Protein AF-A0A1C5UKD4-F1 (afdb_monomer_lite)

Sequence (58 aa):
MTEKKKKEKKAETHICHACEEVIYPEDEQEYVKTKRNTKMWFHRNCIRRQMYGSNKKH

Structure (mmCIF, N/CA/C/O backbone):
data_AF-A0A1C5UKD4-F1
#
_entry.id   AF-A0A1C5UKD4-F1
#
loop_
_atom_site.group_PDB
_atom_site.id
_atom_site.type_symbol
_atom_site.label_atom_id
_atom_site.label_alt_id
_atom_site.label_comp_id
_atom_site.label_asym_id
_atom_site.label_entity_id
_atom_site.label_seq_id
_atom_site.pdbx_PDB_ins_code
_atom_site.Cartn_x
_atom_site.Cartn_y
_atom_site.Cartn_z
_atom_site.occupancy
_atom_site.B_iso_or_equiv
_atom_site.auth_seq_id
_atom_site.auth_comp_id
_atom_site.auth_asym_id
_atom_site.auth_atom_id
_atom_site.pdbx_PDB_model_num
ATOM 1 N N . MET A 1 1 ? -14.801 36.156 10.032 1.00 41.81 1 MET A N 1
ATOM 2 C CA . MET A 1 1 ? -14.738 35.460 8.732 1.00 41.81 1 MET A CA 1
ATOM 3 C C . MET A 1 1 ? -13.899 34.207 8.922 1.00 41.81 1 MET A C 1
ATOM 5 O O . MET A 1 1 ? -12.705 34.324 9.141 1.00 41.81 1 MET A O 1
ATOM 9 N N . THR A 1 2 ? -14.510 33.026 9.000 1.00 45.94 2 THR A N 1
ATOM 10 C CA . THR A 1 2 ? -13.790 31.773 9.283 1.00 45.94 2 THR A CA 1
ATOM 11 C C . THR A 1 2 ? -13.272 31.188 7.978 1.00 45.94 2 THR A C 1
ATOM 13 O O . THR A 1 2 ? -14.001 30.533 7.233 1.00 45.94 2 THR A O 1
ATOM 16 N N . GLU A 1 3 ? -12.005 31.473 7.687 1.00 51.69 3 GLU A N 1
ATOM 17 C CA . GLU A 1 3 ? -11.263 30.894 6.575 1.00 51.69 3 GLU A CA 1
AT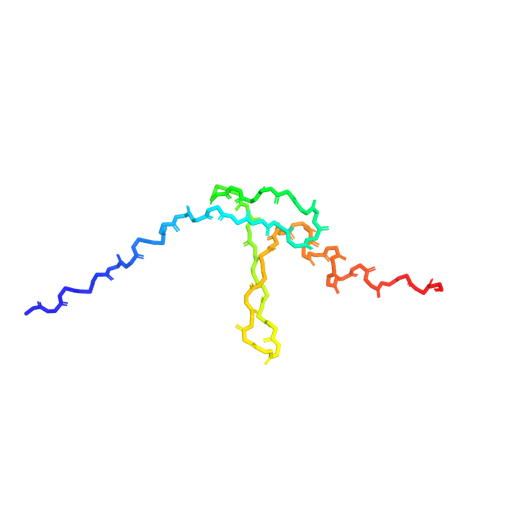OM 18 C C . GLU A 1 3 ? -11.277 29.367 6.692 1.00 51.69 3 GLU A C 1
ATOM 20 O O . GLU A 1 3 ? -10.592 28.756 7.517 1.00 51.69 3 GLU A O 1
ATOM 25 N N . LYS A 1 4 ? -12.096 28.732 5.851 1.00 53.75 4 LYS A N 1
ATOM 26 C CA . LYS A 1 4 ? -12.038 27.297 5.593 1.00 53.75 4 LYS A CA 1
ATOM 27 C C . LYS A 1 4 ? -10.696 27.024 4.919 1.00 53.75 4 LYS A C 1
ATOM 29 O O . LYS A 1 4 ? -10.613 27.034 3.694 1.00 53.75 4 LYS A O 1
ATOM 34 N N . LYS A 1 5 ? -9.649 26.790 5.719 1.00 53.44 5 LYS A N 1
ATOM 35 C CA . LYS A 1 5 ? -8.374 26.234 5.258 1.00 53.44 5 LYS A CA 1
ATOM 36 C C . LYS A 1 5 ? -8.682 24.911 4.561 1.00 53.44 5 LYS A C 1
ATOM 38 O O . LYS A 1 5 ? -8.831 23.875 5.211 1.00 53.44 5 LYS A O 1
ATOM 43 N N . LYS A 1 6 ? -8.836 24.955 3.234 1.00 51.81 6 LYS A N 1
ATOM 44 C CA . LYS A 1 6 ? -8.739 23.779 2.375 1.00 51.81 6 LYS A CA 1
ATOM 45 C C . LYS A 1 6 ? -7.363 23.212 2.681 1.00 51.81 6 LYS A C 1
ATOM 47 O O . LYS A 1 6 ? -6.362 23.797 2.292 1.00 51.81 6 LYS A O 1
ATOM 52 N N . LYS A 1 7 ? -7.319 22.142 3.478 1.00 52.38 7 LYS A N 1
ATOM 53 C CA . LYS A 1 7 ? -6.119 21.328 3.628 1.00 52.38 7 LYS A CA 1
ATOM 54 C C . LYS A 1 7 ? -5.777 20.883 2.216 1.00 52.38 7 LYS A C 1
ATOM 56 O O . LYS A 1 7 ? -6.436 19.988 1.690 1.00 52.38 7 LYS A O 1
ATOM 61 N N . GLU A 1 8 ? -4.823 21.562 1.592 1.00 52.34 8 GLU A N 1
ATOM 62 C CA . GLU A 1 8 ? -4.077 21.008 0.479 1.00 52.34 8 GLU A CA 1
ATOM 63 C C . GLU A 1 8 ? -3.656 19.627 0.963 1.00 52.34 8 GLU A C 1
ATOM 65 O O . GLU A 1 8 ? -2.930 19.498 1.955 1.00 52.34 8 GLU A O 1
ATOM 70 N N . LYS A 1 9 ? -4.254 18.584 0.379 1.00 56.16 9 LYS A N 1
ATOM 71 C CA . LYS A 1 9 ? -3.777 17.227 0.584 1.00 56.16 9 LYS A CA 1
ATOM 72 C C . LYS A 1 9 ? -2.375 17.267 0.008 1.00 56.16 9 LYS A C 1
ATOM 74 O O . LYS A 1 9 ? -2.225 17.180 -1.206 1.00 56.16 9 LYS A O 1
ATOM 79 N N . LYS A 1 10 ? -1.379 17.501 0.868 1.00 57.81 10 LYS A N 1
ATOM 80 C CA . LYS A 1 10 ? 0.007 17.206 0.542 1.00 57.81 10 LYS A CA 1
ATOM 81 C C . LYS A 1 10 ? -0.050 15.806 -0.019 1.00 57.81 10 LYS A C 1
ATOM 83 O O . LYS A 1 10 ? -0.572 14.902 0.632 1.00 57.81 10 LYS A O 1
ATOM 88 N N . ALA A 1 11 ? 0.294 15.697 -1.284 1.00 65.00 11 ALA A N 1
ATOM 89 C CA . ALA A 1 11 ? 0.304 14.425 -1.938 1.00 65.00 11 ALA A CA 1
ATOM 90 C C . ALA A 1 11 ? 1.486 13.693 -1.276 1.00 65.00 11 ALA A C 1
ATOM 92 O O . ALA A 1 11 ? 2.648 14.035 -1.488 1.00 65.00 11 ALA A O 1
ATOM 93 N N . GLU A 1 12 ? 1.164 12.838 -0.308 1.00 77.06 12 GLU A N 1
ATOM 94 C CA . GLU A 1 12 ? 2.137 12.130 0.516 1.00 77.06 12 GLU A CA 1
ATOM 95 C C . GLU A 1 12 ? 2.597 10.882 -0.238 1.00 77.06 12 GLU A C 1
ATOM 97 O O . GLU A 1 12 ? 1.796 10.197 -0.879 1.00 77.06 12 GLU A O 1
ATOM 102 N N . THR A 1 13 ? 3.900 10.607 -0.177 1.00 88.25 13 THR A N 1
ATOM 103 C CA . THR A 1 13 ? 4.445 9.323 -0.608 1.00 88.25 13 THR A CA 1
ATOM 104 C C . THR A 1 13 ? 4.101 8.267 0.436 1.00 88.25 13 THR A C 1
ATOM 106 O O . THR A 1 13 ? 4.197 8.495 1.646 1.00 88.25 13 THR A O 1
ATOM 109 N N . HIS A 1 14 ? 3.709 7.087 -0.027 1.00 91.00 14 HIS A N 1
ATOM 110 C CA . HIS A 1 14 ? 3.400 5.953 0.840 1.00 91.00 14 HIS A CA 1
ATOM 111 C C . HIS A 1 14 ? 4.150 4.707 0.377 1.00 91.00 14 HIS A C 1
ATOM 113 O O . HIS A 1 14 ? 4.712 4.681 -0.709 1.00 91.00 14 HIS A O 1
ATOM 119 N N . ILE A 1 15 ? 4.179 3.668 1.207 1.00 92.25 15 ILE A N 1
ATOM 120 C CA . ILE A 1 15 ? 4.716 2.358 0.826 1.00 92.25 15 ILE A CA 1
ATOM 121 C C . ILE A 1 15 ? 3.525 1.444 0.563 1.00 92.25 15 ILE A C 1
ATOM 123 O O . ILE A 1 15 ? 2.620 1.350 1.399 1.00 92.25 15 ILE A O 1
ATOM 127 N N . CYS A 1 16 ? 3.511 0.782 -0.591 1.00 93.19 16 CYS A N 1
ATOM 128 C CA . CYS A 1 16 ? 2.500 -0.211 -0.902 1.00 93.19 16 CYS A CA 1
ATOM 129 C C . CYS A 1 16 ? 2.671 -1.433 -0.008 1.00 93.19 16 CYS A C 1
ATOM 131 O O . CYS A 1 16 ? 3.692 -2.107 -0.041 1.00 93.19 16 CYS A O 1
ATOM 133 N N . HIS A 1 17 ? 1.629 -1.787 0.736 1.00 91.69 17 HIS A N 1
ATOM 134 C CA . HIS A 1 17 ? 1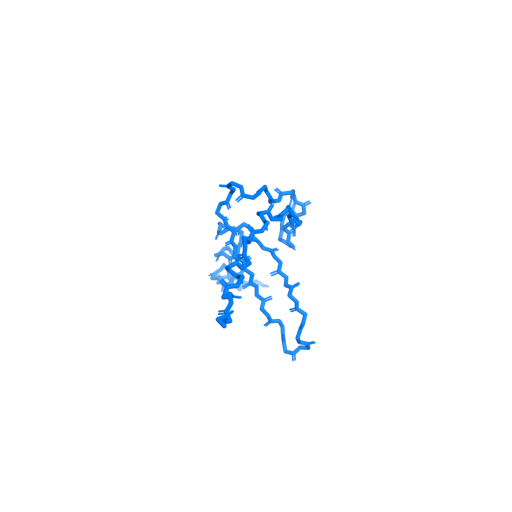.678 -2.942 1.628 1.00 91.69 17 HIS A CA 1
ATOM 135 C C . HIS A 1 17 ? 1.605 -4.301 0.899 1.00 91.69 17 HIS A C 1
ATOM 137 O O . HIS A 1 17 ? 1.713 -5.339 1.538 1.00 91.69 17 HIS A O 1
ATOM 143 N N . ALA A 1 18 ? 1.399 -4.315 -0.423 1.00 90.81 18 ALA A N 1
ATOM 144 C CA . ALA A 1 18 ? 1.312 -5.545 -1.216 1.00 90.81 18 ALA A CA 1
ATOM 145 C C . ALA A 1 18 ? 2.577 -5.853 -2.035 1.00 90.81 18 ALA A C 1
ATOM 147 O O . ALA A 1 18 ? 2.904 -7.025 -2.186 1.00 90.81 18 ALA A O 1
ATOM 148 N N . CYS A 1 19 ? 3.265 -4.842 -2.579 1.00 92.12 19 CYS A N 1
ATOM 149 C CA . CYS A 1 19 ? 4.508 -5.032 -3.344 1.00 92.12 19 CYS A CA 1
ATOM 150 C C . CYS A 1 19 ? 5.740 -4.379 -2.707 1.00 92.12 19 CYS A C 1
ATOM 152 O O . CYS A 1 19 ? 6.820 -4.488 -3.270 1.00 92.12 19 CYS A O 1
ATOM 154 N N . GLU A 1 20 ? 5.584 -3.695 -1.568 1.00 93.06 20 GLU A N 1
ATOM 155 C CA . GLU A 1 20 ? 6.666 -3.035 -0.816 1.00 93.06 20 GLU A CA 1
ATOM 156 C C . GLU A 1 20 ? 7.368 -1.886 -1.564 1.00 93.06 20 GLU A C 1
ATOM 158 O O . GLU A 1 20 ? 8.319 -1.294 -1.057 1.00 93.06 20 GLU A O 1
ATOM 163 N N . GLU A 1 21 ? 6.854 -1.497 -2.731 1.00 93.25 21 GLU A N 1
ATOM 164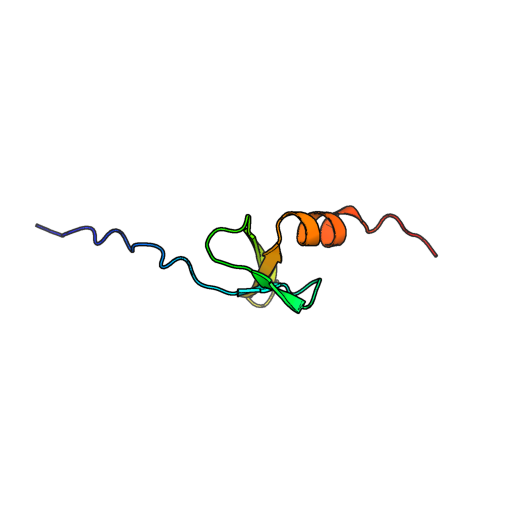 C CA . GLU A 1 21 ? 7.349 -0.360 -3.503 1.00 93.25 21 GLU A CA 1
ATOM 165 C C . GLU A 1 21 ? 6.729 0.968 -3.050 1.00 93.25 21 GLU A C 1
ATOM 167 O O . GLU A 1 21 ? 5.645 1.026 -2.454 1.00 93.25 21 GLU A O 1
ATOM 172 N N . VAL A 1 22 ? 7.420 2.062 -3.372 1.00 92.50 22 VAL A N 1
ATOM 173 C CA . VAL A 1 22 ? 6.938 3.421 -3.115 1.00 92.50 22 VAL A CA 1
ATOM 174 C C . VAL A 1 22 ? 5.741 3.725 -4.021 1.00 92.50 22 VAL A C 1
ATOM 176 O O . VAL A 1 22 ? 5.729 3.428 -5.212 1.00 92.50 22 VAL A O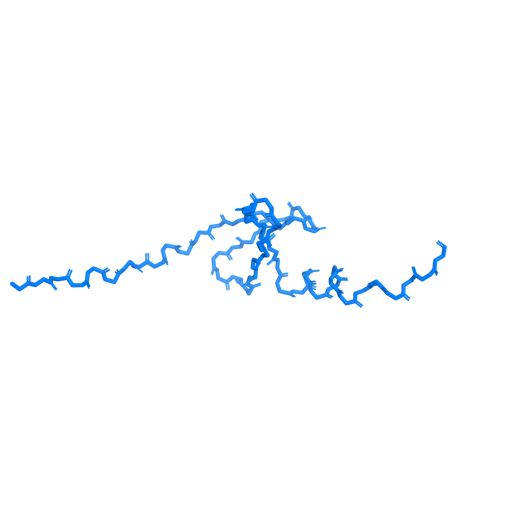 1
ATOM 179 N N . ILE A 1 23 ? 4.718 4.324 -3.428 1.00 92.62 23 ILE A N 1
ATOM 180 C CA . ILE A 1 23 ? 3.583 4.945 -4.095 1.00 92.62 23 ILE A CA 1
ATOM 181 C C . ILE A 1 23 ? 3.897 6.434 -4.131 1.00 92.62 23 ILE A C 1
ATOM 183 O O . ILE A 1 23 ? 3.905 7.091 -3.079 1.00 92.62 23 ILE A O 1
ATOM 187 N N . TYR A 1 24 ? 4.184 6.965 -5.315 1.00 90.12 24 TYR A N 1
ATOM 188 C CA . TYR A 1 24 ? 4.354 8.397 -5.465 1.00 90.12 24 TYR A CA 1
ATOM 189 C C . TYR A 1 24 ? 2.990 9.090 -5.402 1.00 90.12 24 TYR A C 1
ATOM 191 O O . TYR A 1 24 ? 1.961 8.510 -5.744 1.00 90.12 24 TYR A O 1
ATOM 199 N N . PRO A 1 25 ? 2.947 10.352 -4.963 1.00 84.75 25 PRO A N 1
ATOM 200 C CA . PRO A 1 25 ? 1.720 11.141 -4.923 1.00 84.75 25 PRO A CA 1
ATOM 201 C C . PRO A 1 25 ? 0.956 11.243 -6.244 1.00 84.75 25 PRO A C 1
ATOM 203 O O . PRO A 1 25 ? -0.249 11.496 -6.238 1.00 84.75 25 PRO A O 1
ATOM 206 N N . GLU A 1 26 ? 1.676 11.102 -7.352 1.00 86.50 26 GLU A N 1
ATOM 207 C CA . GLU A 1 26 ? 1.166 11.172 -8.718 1.00 86.50 26 GLU A CA 1
ATOM 208 C C . GLU A 1 26 ? 0.558 9.835 -9.172 1.00 86.50 26 GLU A C 1
ATOM 210 O O . GLU A 1 26 ? -0.217 9.807 -10.128 1.00 86.50 26 GLU A O 1
ATOM 215 N N . ASP A 1 27 ? 0.863 8.740 -8.467 1.00 84.25 27 ASP A N 1
ATOM 216 C CA . ASP A 1 27 ? 0.350 7.409 -8.765 1.00 84.25 27 ASP A CA 1
ATOM 217 C C . ASP A 1 27 ? -1.091 7.225 -8.274 1.00 84.25 27 ASP A C 1
ATOM 219 O O . ASP A 1 27 ? -1.517 7.732 -7.228 1.00 84.25 27 ASP A O 1
ATOM 223 N N . GLU A 1 28 ? -1.851 6.402 -8.999 1.00 86.31 28 GLU A N 1
ATOM 224 C CA . GLU A 1 28 ? -3.163 5.959 -8.539 1.00 86.31 28 GLU A CA 1
ATOM 225 C C . GLU A 1 28 ? -3.033 5.082 -7.283 1.00 86.31 28 GLU A C 1
ATOM 227 O O . GLU A 1 28 ? -2.577 3.930 -7.326 1.00 86.31 28 GLU A O 1
ATOM 232 N N . GLN A 1 29 ? -3.516 5.611 -6.162 1.00 87.81 29 GLN A N 1
ATOM 233 C CA . GLN A 1 29 ? -3.398 4.988 -4.851 1.00 87.81 29 GLN A CA 1
ATOM 234 C C . GLN A 1 29 ? -4.740 4.799 -4.157 1.00 87.81 29 GLN A C 1
ATOM 236 O O . GLN A 1 29 ? -5.656 5.612 -4.275 1.00 87.81 29 GLN A O 1
ATOM 241 N N . GLU A 1 30 ? -4.828 3.732 -3.374 1.00 90.12 30 GLU A N 1
ATOM 242 C CA . GLU A 1 30 ? -5.962 3.461 -2.504 1.00 90.12 30 GLU A CA 1
ATOM 243 C C . GLU A 1 30 ? -5.482 3.073 -1.111 1.00 90.12 30 GLU A C 1
ATOM 245 O O . GLU A 1 30 ? -4.393 2.525 -0.930 1.00 90.12 30 GLU A O 1
ATOM 250 N N . TYR A 1 31 ? -6.311 3.349 -0.107 1.00 89.31 31 TYR A N 1
ATOM 251 C CA . TYR A 1 31 ? -6.036 2.926 1.256 1.00 89.31 31 TYR A CA 1
ATOM 252 C C . TYR A 1 31 ? -7.174 2.081 1.808 1.00 89.31 31 TYR A C 1
ATOM 254 O O . TYR A 1 31 ? -8.353 2.317 1.546 1.00 89.31 31 TYR A O 1
ATOM 262 N N . VAL A 1 32 ? -6.802 1.118 2.642 1.00 88.81 32 VAL A N 1
ATOM 263 C CA . VAL A 1 32 ? -7.725 0.274 3.390 1.00 88.81 32 VAL A CA 1
ATOM 264 C C . VAL A 1 32 ? -7.586 0.610 4.855 1.00 88.81 32 VAL A C 1
ATOM 266 O O . VAL A 1 32 ? -6.488 0.787 5.386 1.00 88.81 32 VAL A O 1
ATOM 269 N N . LYS A 1 33 ? -8.727 0.680 5.526 1.00 91.62 33 LYS A N 1
ATOM 270 C CA . LYS A 1 33 ? -8.789 0.854 6.965 1.00 91.62 33 LYS A CA 1
ATOM 271 C C . LYS A 1 33 ? -9.069 -0.494 7.616 1.00 91.62 33 LYS A C 1
ATOM 273 O O . LYS A 1 33 ? -10.111 -1.095 7.369 1.00 91.62 33 LYS A O 1
ATOM 278 N N . THR A 1 34 ? -8.156 -0.976 8.452 1.00 86.44 34 THR A N 1
ATOM 279 C CA . THR A 1 34 ? -8.362 -2.231 9.185 1.00 86.44 34 THR A CA 1
ATOM 280 C C . THR A 1 34 ? -9.368 -2.044 10.325 1.00 86.44 34 THR A C 1
ATOM 282 O O . THR A 1 34 ? -9.621 -0.924 10.780 1.00 86.44 34 THR A O 1
ATOM 285 N N . LYS A 1 35 ? -9.899 -3.155 10.863 1.00 86.69 35 LYS A N 1
ATOM 286 C CA . LYS A 1 35 ? -10.772 -3.143 12.056 1.00 86.69 35 LYS A CA 1
ATOM 287 C C . LYS A 1 35 ? -10.134 -2.436 13.263 1.00 86.69 35 LYS A C 1
ATOM 289 O O . LYS A 1 35 ? -10.849 -1.884 14.087 1.00 86.69 35 LYS A O 1
ATOM 294 N N . ARG A 1 36 ? -8.797 -2.413 13.346 1.00 90.44 36 ARG A N 1
ATOM 295 C CA . ARG A 1 36 ? -8.021 -1.730 14.399 1.00 90.44 36 ARG A CA 1
ATOM 296 C C . ARG A 1 36 ? -7.715 -0.263 14.077 1.00 90.44 36 ARG A C 1
ATOM 298 O O . ARG A 1 36 ? -6.863 0.331 14.724 1.00 90.44 36 ARG A O 1
ATOM 305 N N . ASN A 1 37 ? -8.396 0.329 13.091 1.00 88.12 37 ASN A N 1
ATOM 306 C CA . ASN A 1 37 ? -8.222 1.727 12.683 1.00 88.12 37 ASN A CA 1
ATOM 307 C C . ASN A 1 37 ? -6.839 2.029 12.057 1.00 88.12 37 ASN A C 1
ATOM 309 O O . ASN A 1 37 ? -6.481 3.191 11.879 1.00 88.12 37 ASN A O 1
ATOM 313 N N . THR A 1 38 ? -6.075 1.001 11.675 1.00 89.06 38 THR A N 1
ATOM 314 C CA . THR A 1 38 ? -4.807 1.160 10.950 1.00 89.06 38 THR A CA 1
ATOM 315 C C . THR A 1 38 ? -5.094 1.465 9.485 1.00 89.06 38 THR A C 1
ATOM 317 O O . THR A 1 38 ? -5.908 0.782 8.862 1.00 89.06 38 THR A O 1
ATOM 320 N N . LYS A 1 39 ? -4.428 2.479 8.928 1.00 90.12 39 LYS A N 1
ATOM 321 C CA . LYS A 1 39 ?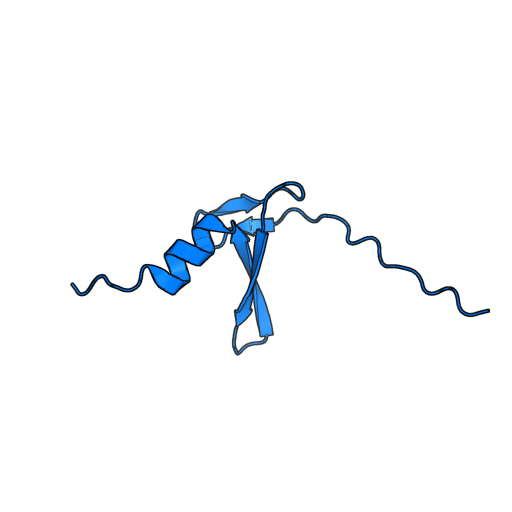 -4.482 2.796 7.497 1.00 90.12 39 LYS A CA 1
ATOM 322 C C . LYS A 1 39 ? -3.341 2.079 6.786 1.00 90.12 39 LYS A C 1
ATOM 324 O O . LYS A 1 39 ? -2.191 2.239 7.179 1.00 90.12 39 LYS A O 1
ATOM 329 N N . MET A 1 40 ? -3.673 1.309 5.763 1.00 90.81 40 MET A N 1
ATOM 330 C CA . MET A 1 40 ? -2.718 0.629 4.892 1.00 90.81 40 MET A CA 1
ATOM 331 C C . MET A 1 40 ? -2.872 1.175 3.481 1.00 90.81 40 MET A C 1
ATOM 333 O O . MET A 1 40 ? -4.000 1.296 3.008 1.00 90.81 40 MET A O 1
ATOM 337 N N . TRP A 1 41 ? -1.759 1.499 2.831 1.00 92.56 41 TRP A N 1
ATOM 338 C CA . TRP A 1 41 ? -1.728 2.095 1.498 1.00 92.56 41 TRP A CA 1
ATOM 339 C C . TRP A 1 41 ? -1.327 1.061 0.455 1.00 92.56 41 TRP A C 1
ATOM 341 O O . TRP A 1 41 ? -0.505 0.182 0.715 1.00 92.56 41 TRP A O 1
ATOM 351 N N . PHE A 1 42 ? -1.920 1.163 -0.726 1.00 92.75 42 PHE A N 1
ATOM 352 C CA . PHE A 1 42 ? -1.704 0.243 -1.827 1.00 92.75 42 PHE A CA 1
ATOM 353 C C . PHE A 1 42 ? -1.745 0.996 -3.157 1.00 92.75 42 PHE A C 1
ATOM 355 O O . PHE A 1 42 ? -2.562 1.902 -3.328 1.00 92.75 42 PHE A O 1
ATOM 362 N N . HIS A 1 43 ? -0.951 0.571 -4.146 1.00 93.50 43 HIS A N 1
ATOM 363 C CA . HIS A 1 43 ? -1.261 0.924 -5.530 1.00 93.50 43 HIS A CA 1
ATOM 364 C C . HIS A 1 43 ? -2.640 0.370 -5.890 1.00 93.50 43 HIS A C 1
ATOM 366 O O . HIS A 1 43 ? -3.006 -0.741 -5.482 1.00 93.50 43 HIS A O 1
ATOM 372 N N . ARG A 1 44 ? -3.381 1.100 -6.722 1.00 88.75 44 ARG A N 1
ATOM 373 C CA . ARG A 1 44 ? -4.720 0.706 -7.186 1.00 88.75 44 ARG A CA 1
ATOM 374 C C . ARG A 1 44 ? -4.757 -0.687 -7.832 1.00 88.75 44 ARG A C 1
ATOM 376 O O . ARG A 1 44 ? -5.717 -1.440 -7.661 1.00 88.75 44 ARG A O 1
ATOM 383 N N . ASN A 1 45 ? -3.696 -1.066 -8.540 1.00 89.75 45 ASN A N 1
ATOM 384 C CA . ASN A 1 45 ? -3.583 -2.394 -9.149 1.00 89.75 45 ASN A CA 1
ATOM 385 C C . ASN A 1 45 ? -3.282 -3.489 -8.116 1.00 89.75 45 ASN A C 1
ATOM 387 O O . ASN A 1 45 ? -3.822 -4.594 -8.211 1.00 89.75 45 ASN A O 1
ATOM 391 N N . CYS A 1 46 ? -2.469 -3.183 -7.105 1.00 90.81 46 CYS A N 1
ATOM 392 C CA . CYS A 1 46 ? -2.076 -4.133 -6.069 1.00 90.81 46 CYS A CA 1
ATOM 393 C C . CYS A 1 46 ? -3.246 -4.480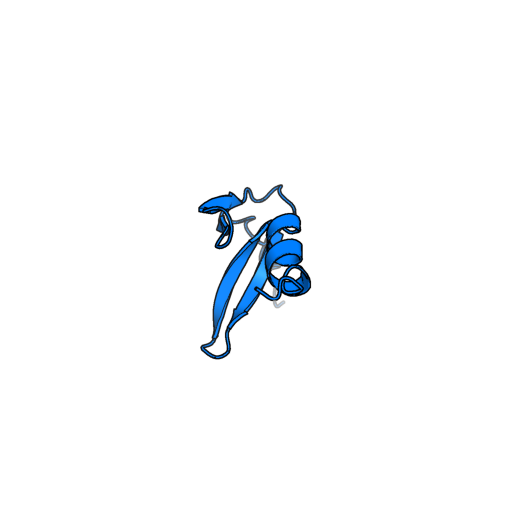 -5.140 1.00 90.81 46 CYS A C 1
ATOM 395 O O . CYS A 1 46 ? -3.501 -5.657 -4.894 1.00 90.81 46 CYS A O 1
ATOM 397 N N . ILE A 1 47 ? -4.031 -3.489 -4.700 1.00 87.75 47 ILE A N 1
ATOM 398 C CA . ILE A 1 47 ? -5.222 -3.739 -3.869 1.00 87.75 47 ILE A CA 1
ATOM 399 C C . ILE A 1 47 ? -6.278 -4.572 -4.600 1.00 87.75 47 ILE A C 1
ATOM 401 O O . ILE A 1 47 ? -6.886 -5.454 -3.998 1.00 87.75 47 ILE A O 1
ATOM 405 N N . ARG A 1 48 ? -6.470 -4.356 -5.909 1.00 86.00 48 ARG A N 1
ATOM 406 C CA . ARG A 1 48 ? -7.392 -5.169 -6.715 1.00 86.00 48 ARG A CA 1
ATOM 407 C C . ARG A 1 48 ? -6.970 -6.636 -6.729 1.00 86.00 48 ARG A C 1
ATOM 409 O O . ARG A 1 48 ? -7.813 -7.508 -6.538 1.00 86.00 48 ARG A O 1
ATOM 416 N N . ARG A 1 49 ? -5.671 -6.908 -6.887 1.00 83.00 49 ARG A N 1
ATOM 417 C CA . ARG A 1 49 ? -5.118 -8.269 -6.792 1.00 83.00 49 ARG A CA 1
ATOM 418 C C . ARG A 1 49 ? -5.261 -8.849 -5.383 1.00 83.00 49 ARG A C 1
ATOM 420 O O . ARG A 1 49 ? -5.617 -10.010 -5.261 1.00 83.00 49 ARG A O 1
ATOM 427 N N . GLN A 1 50 ? -5.056 -8.054 -4.335 1.00 79.56 50 GLN A N 1
ATOM 428 C CA . GLN A 1 50 ? -5.167 -8.517 -2.947 1.00 79.56 50 GLN A CA 1
ATOM 429 C C . GLN A 1 50 ? -6.616 -8.857 -2.546 1.00 79.56 50 GLN A C 1
ATOM 431 O O . GLN A 1 50 ? -6.860 -9.877 -1.908 1.00 79.56 50 GLN A O 1
ATOM 436 N N . MET A 1 51 ? -7.579 -8.003 -2.910 1.00 73.81 51 MET A N 1
ATOM 437 C CA . MET A 1 51 ? -8.977 -8.118 -2.470 1.00 73.81 51 MET A CA 1
ATOM 438 C C . MET A 1 51 ? -9.804 -9.067 -3.340 1.00 73.81 51 MET A C 1
ATOM 440 O O . MET A 1 51 ? -10.656 -9.782 -2.821 1.00 73.81 51 MET A O 1
ATOM 444 N N . TYR A 1 52 ? -9.549 -9.094 -4.652 1.00 68.81 52 TYR A N 1
ATOM 445 C CA . TYR A 1 52 ? -10.302 -9.917 -5.608 1.00 68.81 52 TYR A CA 1
ATOM 446 C C . TYR A 1 52 ? -9.508 -11.123 -6.132 1.00 68.81 52 TYR A C 1
ATOM 448 O O . TYR A 1 52 ? -10.087 -12.005 -6.760 1.00 68.81 52 TYR A O 1
ATOM 456 N N . GLY A 1 53 ? -8.198 -11.200 -5.876 1.00 58.97 53 GLY A N 1
ATOM 457 C CA . GLY A 1 53 ? -7.352 -12.325 -6.297 1.00 58.97 53 GLY A CA 1
ATOM 458 C C . GLY A 1 53 ? -7.460 -13.572 -5.417 1.00 58.97 53 GLY A C 1
ATOM 459 O O . GLY A 1 53 ? -6.862 -14.596 -5.745 1.00 58.97 53 GLY A O 1
ATOM 460 N N . SER A 1 54 ? -8.263 -13.543 -4.350 1.00 54.00 54 SER A N 1
ATOM 461 C CA . SER A 1 54 ? -8.548 -14.703 -3.493 1.00 54.00 54 SER A CA 1
ATOM 462 C C . SER A 1 54 ? -9.571 -15.657 -4.120 1.00 54.00 54 SER A C 1
ATOM 464 O O . SER A 1 54 ? -10.552 -16.038 -3.491 1.00 54.00 54 SER A O 1
ATOM 466 N N . ASN A 1 55 ? -9.329 -16.064 -5.367 1.00 50.38 55 ASN A N 1
ATOM 467 C CA . ASN A 1 55 ? -9.967 -17.231 -5.976 1.00 50.38 55 ASN A CA 1
ATOM 468 C C . ASN A 1 55 ? -8.923 -18.291 -6.365 1.00 50.38 55 ASN A C 1
ATOM 470 O O . ASN A 1 55 ? -9.050 -18.973 -7.379 1.00 50.38 55 ASN A O 1
ATOM 474 N N . LYS A 1 56 ? -7.869 -18.432 -5.553 1.00 46.97 56 LYS A N 1
ATOM 475 C CA . LYS A 1 56 ? -6.999 -19.610 -5.569 1.00 46.97 56 LYS A CA 1
ATOM 476 C C . LYS A 1 56 ? -7.246 -20.411 -4.296 1.00 46.97 56 LYS A C 1
ATOM 478 O O . LYS A 1 56 ? -6.617 -20.192 -3.270 1.00 46.97 56 LYS A O 1
ATOM 483 N N . LYS A 1 57 ? -8.197 -21.344 -4.396 1.00 47.59 57 LYS A N 1
ATOM 484 C CA . LYS A 1 57 ? -8.093 -22.616 -3.679 1.00 47.59 57 LYS A CA 1
ATOM 485 C C . LYS A 1 57 ? -6.743 -23.228 -4.062 1.00 47.59 57 LYS A C 1
ATOM 487 O O . LYS A 1 57 ? -6.527 -23.461 -5.251 1.00 47.59 57 LYS A O 1
ATOM 492 N N . HIS A 1 58 ? -5.876 -23.481 -3.093 1.00 40.97 58 HIS A N 1
ATOM 493 C CA . HIS A 1 58 ? -5.068 -24.693 -3.096 1.00 40.97 58 HIS A CA 1
ATOM 494 C C . HIS A 1 58 ? -4.734 -25.080 -1.664 1.00 40.97 58 HIS A C 1
ATOM 496 O O . HIS A 1 58 ? -4.310 -24.174 -0.913 1.00 40.97 58 HIS A O 1
#

Foldseek 3Di:
DDPPPPPPPPLDWDAAPQPRDIDGSPAQKDWDQDPVRDIHIHGPVRVCCVPVVPPDDD

Radius of gyration: 15.24 Å; chains: 1; bounding box: 22×60×24 Å

pLDDT: mean 77.54, std 17.43, range [40.97, 93.5]

Secondary structure (DSSP, 8-state):
-------------EE-TTT--EE-TTS-EEEEE-TTS-EEEEEHHHHHHHHH------